Protein AF-A0AAU7NN09-F1 (afdb_monomer)

Solvent-accessible surface area (backbone atoms only — not comparable to full-atom values): 5936 Å² total; per-residue (Å²): 145,79,80,86,65,86,63,57,59,62,48,70,56,47,29,60,52,30,49,74,74,75,43,62,38,67,59,51,44,52,52,50,50,56,53,42,56,56,48,45,62,50,48,57,53,52,46,64,72,67,51,49,83,80,48,57,56,59,59,44,4,33,46,26,7,65,75,41,41,72,48,24,20,59,50,20,44,74,74,32,71,64,16,19,55,36,3,50,56,35,34,51,54,54,50,53,53,44,65,56,46,52,61,52,51,49,68,74,78,104

Radius of gyration: 15.09 Å; Cα contacts (8 Å, |Δi|>4): 106; chains: 1; bounding box: 33×32×42 Å

Structure (mmCIF, N/CA/C/O backbone):
data_AF-A0AAU7NN09-F1
#
_entry.id   AF-A0AAU7NN09-F1
#
loop_
_atom_site.group_PDB
_atom_site.id
_atom_site.type_symbol
_atom_site.label_atom_id
_atom_site.label_alt_id
_atom_site.label_comp_id
_atom_site.label_asym_id
_atom_site.label_entity_id
_atom_site.label_seq_id
_atom_site.pdbx_PDB_ins_code
_atom_site.Cartn_x
_atom_site.Cartn_y
_atom_site.Cartn_z
_atom_site.occupancy
_atom_site.B_iso_or_equiv
_atom_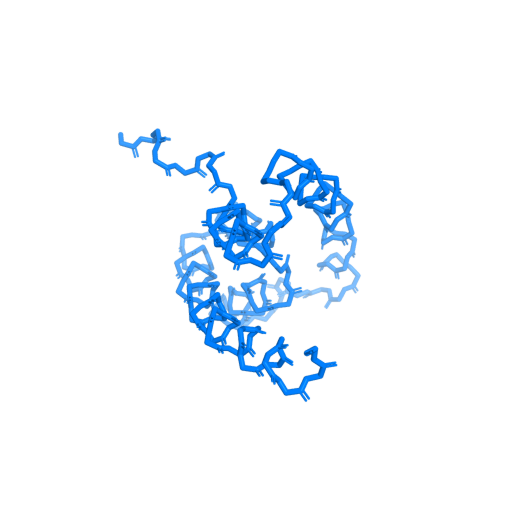site.auth_seq_id
_atom_site.auth_comp_id
_atom_site.auth_asym_id
_atom_site.auth_atom_id
_atom_site.pdbx_PDB_model_num
ATOM 1 N N . MET A 1 1 ? -11.536 20.285 -0.920 1.00 36.03 1 MET A N 1
ATOM 2 C CA . MET A 1 1 ? -10.166 19.774 -1.169 1.00 36.03 1 MET A CA 1
ATOM 3 C C . MET A 1 1 ? -10.152 18.240 -1.288 1.00 36.03 1 MET A C 1
ATOM 5 O O . MET A 1 1 ? -9.429 17.579 -0.559 1.00 36.03 1 MET A O 1
ATOM 9 N N . GLN A 1 2 ? -10.949 17.646 -2.188 1.00 33.03 2 GLN A N 1
ATOM 10 C CA . GLN A 1 2 ? -11.191 16.185 -2.190 1.00 33.03 2 GLN A CA 1
ATOM 11 C C . GLN A 1 2 ? -10.870 15.493 -3.532 1.00 33.03 2 GLN A C 1
ATOM 13 O O . GLN A 1 2 ? -11.091 14.296 -3.674 1.00 33.03 2 GLN A O 1
ATOM 18 N N . GLN A 1 3 ? -10.298 16.222 -4.502 1.00 31.62 3 GLN A N 1
ATOM 19 C CA . GLN A 1 3 ? -10.042 15.722 -5.863 1.00 31.62 3 GLN A CA 1
ATOM 20 C C . GLN A 1 3 ? -8.633 15.107 -6.057 1.00 31.62 3 GLN A C 1
ATOM 22 O O . GLN A 1 3 ? -8.390 14.456 -7.069 1.00 31.62 3 GLN A O 1
ATOM 27 N N . CYS A 1 4 ? -7.696 15.258 -5.108 1.00 36.81 4 CYS A N 1
ATOM 28 C CA . CYS A 1 4 ? -6.319 14.753 -5.269 1.00 36.81 4 CYS A CA 1
ATOM 29 C C . CYS A 1 4 ? -6.125 13.249 -4.970 1.00 36.81 4 CYS A C 1
ATOM 31 O O . CYS A 1 4 ? -5.032 12.742 -5.193 1.00 36.81 4 CYS A O 1
ATOM 33 N N . TYR A 1 5 ? -7.138 12.512 -4.491 1.00 43.53 5 TYR A N 1
ATOM 34 C CA . TYR A 1 5 ? -6.926 11.167 -3.916 1.00 43.53 5 TYR A CA 1
ATOM 35 C C . TYR A 1 5 ? -7.351 9.971 -4.801 1.00 43.53 5 TYR A C 1
ATOM 37 O O . TYR A 1 5 ? -7.076 8.827 -4.460 1.00 43.53 5 TYR A O 1
ATOM 45 N N . LEU A 1 6 ? -7.996 10.173 -5.960 1.00 40.44 6 LEU A N 1
ATOM 46 C CA . LEU A 1 6 ? -8.560 9.052 -6.748 1.00 40.44 6 LEU A CA 1
ATOM 47 C C . LEU A 1 6 ? -7.583 8.325 -7.693 1.00 40.44 6 LEU A C 1
ATOM 49 O O . LEU A 1 6 ? -7.989 7.449 -8.463 1.00 40.44 6 LEU A O 1
ATOM 53 N N . LYS A 1 7 ? -6.284 8.628 -7.635 1.00 52.66 7 LYS A N 1
ATOM 54 C CA . LYS A 1 7 ? -5.269 7.756 -8.237 1.00 52.66 7 LYS A CA 1
ATOM 55 C C . LYS A 1 7 ? -4.638 6.926 -7.108 1.00 52.66 7 LYS A C 1
ATOM 57 O O . LYS A 1 7 ? -3.940 7.510 -6.288 1.00 52.66 7 LYS A O 1
ATOM 62 N N . PRO A 1 8 ? -4.869 5.596 -7.043 1.00 60.94 8 PRO A N 1
ATOM 63 C CA . PRO A 1 8 ? -4.105 4.696 -6.194 1.00 60.94 8 PRO 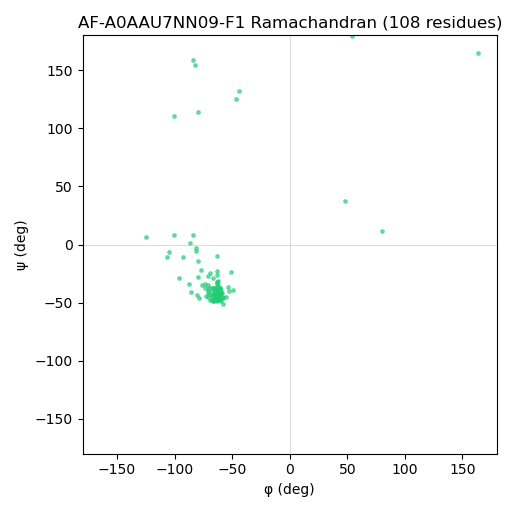A CA 1
ATOM 64 C C . PRO A 1 8 ? -2.624 5.001 -6.380 1.00 60.94 8 PRO A C 1
ATOM 66 O O . PRO A 1 8 ? -2.141 4.990 -7.514 1.00 60.94 8 PRO A O 1
ATOM 69 N N . LEU A 1 9 ? -1.925 5.279 -5.282 1.00 67.00 9 LEU A N 1
ATOM 70 C CA . LEU A 1 9 ? -0.499 5.595 -5.275 1.00 67.00 9 LEU A CA 1
ATOM 71 C C . LEU A 1 9 ? 0.314 4.563 -6.072 1.00 67.00 9 LEU A C 1
ATOM 73 O O . LEU A 1 9 ? 1.168 4.941 -6.863 1.00 67.00 9 LEU A O 1
ATOM 77 N N . GLN A 1 10 ? -0.037 3.278 -5.972 1.00 66.94 10 GLN A N 1
ATOM 78 C CA . GLN A 1 10 ? 0.550 2.214 -6.793 1.00 66.94 10 GLN A CA 1
ATOM 79 C C . GLN A 1 10 ? 0.505 2.488 -8.298 1.00 66.94 10 GLN A C 1
ATOM 81 O O . GLN A 1 10 ? 1.485 2.221 -8.976 1.00 66.94 10 GLN A O 1
ATOM 86 N N . ARG A 1 11 ? -0.585 3.044 -8.845 1.00 72.75 11 ARG A N 1
ATOM 87 C CA . ARG A 1 11 ? -0.632 3.401 -10.273 1.00 72.75 11 ARG A CA 1
ATOM 88 C C . ARG A 1 11 ? 0.319 4.549 -10.588 1.00 72.75 11 ARG A C 1
ATOM 90 O O . ARG A 1 11 ? 0.975 4.521 -11.622 1.00 72.75 11 ARG A O 1
ATOM 97 N N . ALA A 1 12 ? 0.382 5.548 -9.709 1.00 73.88 12 ALA A N 1
ATOM 98 C CA . ALA A 1 12 ? 1.260 6.699 -9.890 1.00 73.88 12 ALA A CA 1
ATOM 99 C C . ALA A 1 12 ? 2.744 6.300 -9.894 1.00 73.88 12 ALA A C 1
ATOM 101 O O . ALA A 1 12 ? 3.508 6.889 -10.648 1.00 73.88 12 ALA A O 1
ATOM 102 N N . VAL A 1 13 ? 3.120 5.282 -9.114 1.00 74.38 13 VAL A N 1
ATOM 103 C CA . VAL A 1 13 ? 4.494 4.759 -9.034 1.00 74.38 13 VAL A CA 1
ATOM 104 C C . VAL A 1 13 ? 4.779 3.714 -10.121 1.00 74.38 13 VAL A C 1
ATOM 106 O O . VAL A 1 13 ? 5.821 3.752 -10.760 1.00 74.38 13 VAL A O 1
ATOM 109 N N . ALA A 1 14 ? 3.840 2.810 -10.413 1.00 74.81 14 ALA A N 1
ATOM 110 C CA . ALA A 1 14 ? 4.074 1.710 -11.351 1.00 74.81 14 ALA A CA 1
ATOM 111 C C . ALA A 1 14 ? 4.117 2.148 -12.825 1.00 74.81 14 ALA A C 1
ATOM 113 O O . ALA A 1 14 ? 4.870 1.575 -13.605 1.00 74.81 14 ALA A O 1
ATOM 114 N N . MET A 1 15 ? 3.334 3.156 -13.233 1.00 82.25 15 MET A N 1
ATOM 115 C CA . MET A 1 15 ? 3.309 3.610 -14.634 1.00 82.25 15 MET A CA 1
ATOM 116 C C . MET A 1 15 ? 4.652 4.221 -15.102 1.00 82.25 15 MET A C 1
ATOM 118 O O . MET A 1 15 ? 5.098 3.864 -16.195 1.00 82.25 15 MET A O 1
ATOM 122 N N . PRO A 1 16 ? 5.331 5.103 -14.332 1.00 80.62 16 PRO A N 1
ATOM 123 C CA . PRO A 1 16 ? 6.678 5.580 -14.666 1.00 80.62 16 PRO A CA 1
ATOM 124 C C . PRO A 1 16 ? 7.720 4.462 -14.754 1.00 80.62 16 PRO A C 1
ATOM 126 O O . PRO A 1 16 ? 8.549 4.472 -15.667 1.00 80.62 16 PRO A O 1
ATOM 129 N N . ILE A 1 17 ? 7.656 3.484 -13.845 1.00 78.25 17 ILE A N 1
ATOM 130 C CA . ILE A 1 17 ? 8.566 2.333 -13.838 1.00 78.25 17 ILE A CA 1
ATOM 131 C C . ILE A 1 17 ? 8.334 1.481 -15.088 1.00 78.25 17 ILE A C 1
ATOM 133 O O . ILE A 1 17 ? 9.285 1.202 -15.811 1.00 78.25 17 ILE A O 1
ATOM 137 N N . ALA A 1 18 ? 7.076 1.148 -15.397 1.00 81.38 18 ALA A N 1
ATOM 138 C CA . ALA A 1 18 ? 6.706 0.396 -16.596 1.00 81.38 18 ALA A CA 1
ATOM 139 C C . ALA A 1 18 ? 7.212 1.079 -17.872 1.00 81.38 18 ALA A C 1
ATOM 141 O O . ALA A 1 18 ? 7.836 0.436 -18.711 1.00 81.38 18 ALA A O 1
ATOM 142 N N . LYS A 1 19 ? 7.040 2.402 -17.977 1.00 81.31 19 LYS A N 1
ATOM 143 C CA . LYS A 1 19 ? 7.566 3.176 -19.107 1.00 81.31 19 LYS A CA 1
ATOM 144 C C . LYS A 1 19 ? 9.096 3.121 -19.192 1.00 81.31 19 LYS A C 1
ATOM 146 O O . LYS A 1 19 ? 9.637 3.049 -20.290 1.00 81.31 19 LYS A O 1
ATOM 151 N N . SER A 1 20 ? 9.785 3.141 -18.052 1.00 77.69 20 SER A N 1
ATOM 152 C CA . SER A 1 20 ? 11.255 3.108 -17.982 1.00 77.69 20 SER A CA 1
ATOM 153 C C . SER A 1 20 ? 11.857 1.767 -18.415 1.00 77.69 20 SER A C 1
ATOM 155 O O . SER A 1 20 ? 12.998 1.741 -18.864 1.00 77.69 20 SER A O 1
ATOM 157 N N . ILE A 1 21 ? 11.096 0.674 -18.323 1.00 78.19 21 ILE A N 1
ATOM 158 C CA . ILE A 1 21 ? 11.511 -0.676 -18.747 1.00 78.19 21 ILE A CA 1
ATOM 159 C C . ILE A 1 21 ? 10.941 -1.085 -20.121 1.00 78.19 21 ILE A C 1
ATOM 161 O O . ILE A 1 21 ? 11.066 -2.239 -20.514 1.00 78.19 21 ILE A O 1
ATOM 165 N N . GLY A 1 22 ? 10.299 -0.163 -20.852 1.00 78.62 22 GLY A N 1
ATOM 166 C CA . GLY A 1 22 ? 9.700 -0.433 -22.169 1.00 78.62 22 GLY A CA 1
ATOM 167 C C . GLY A 1 22 ? 8.327 -1.123 -22.143 1.00 78.62 22 GLY A C 1
ATOM 168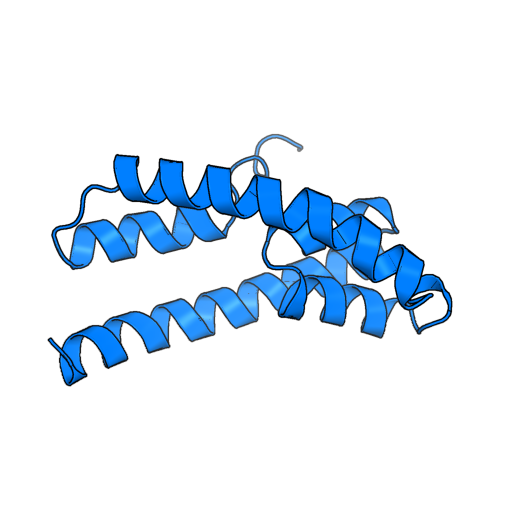 O O . GLY A 1 22 ? 7.854 -1.575 -23.181 1.00 78.62 22 GLY A O 1
ATOM 169 N N . GLY A 1 23 ? 7.676 -1.208 -20.982 1.00 80.06 23 GLY A N 1
ATOM 170 C CA . GLY A 1 23 ? 6.322 -1.745 -20.826 1.00 80.06 23 GLY A CA 1
ATOM 171 C C . GLY A 1 23 ? 5.218 -0.722 -21.117 1.00 80.06 23 GLY A C 1
ATOM 172 O O . GLY A 1 23 ? 5.428 0.489 -21.033 1.00 80.06 23 GLY A O 1
ATOM 173 N N . ASP A 1 24 ? 4.014 -1.216 -21.422 1.00 86.06 24 ASP A N 1
ATOM 174 C CA . ASP A 1 24 ? 2.827 -0.391 -21.675 1.00 86.06 24 ASP A CA 1
ATOM 175 C C . ASP A 1 24 ? 2.184 0.091 -20.349 1.00 86.06 24 ASP A C 1
ATOM 177 O O . ASP A 1 24 ? 1.641 -0.724 -19.588 1.00 86.06 24 ASP A O 1
ATOM 181 N N . PRO A 1 25 ? 2.182 1.410 -20.057 1.00 80.88 25 PRO A N 1
ATOM 182 C CA . PRO A 1 25 ? 1.624 1.945 -18.815 1.00 80.88 25 PRO A CA 1
ATOM 183 C C . PRO A 1 25 ? 0.116 1.716 -18.650 1.00 80.88 25 PRO A C 1
ATOM 185 O O . PRO A 1 25 ? -0.371 1.676 -17.516 1.00 80.88 25 PRO A O 1
ATOM 188 N N . ALA A 1 26 ? -0.641 1.580 -19.743 1.00 83.25 26 ALA A N 1
ATOM 189 C CA . ALA A 1 26 ? -2.076 1.318 -19.705 1.00 83.25 26 ALA A CA 1
ATOM 190 C C . ALA A 1 26 ? -2.359 -0.114 -19.235 1.00 83.25 26 ALA A C 1
ATOM 192 O O . ALA A 1 26 ? -3.237 -0.320 -18.392 1.00 83.25 2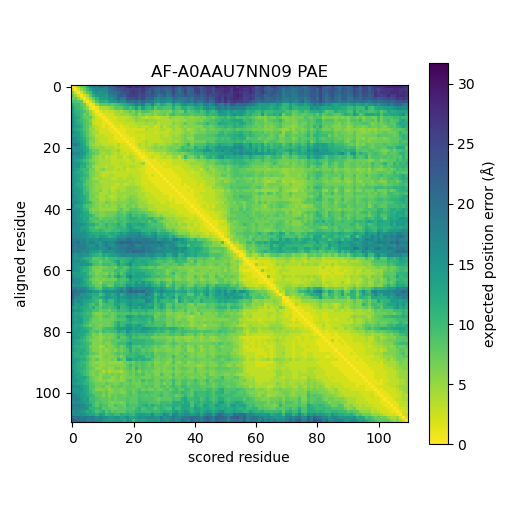6 ALA A O 1
ATOM 193 N N . VAL A 1 27 ? -1.566 -1.086 -19.696 1.00 83.00 27 VAL A N 1
ATOM 194 C CA . VAL A 1 27 ? -1.643 -2.477 -19.219 1.00 83.00 27 VAL A CA 1
ATOM 195 C C . VAL A 1 27 ? -1.271 -2.546 -17.738 1.00 83.00 27 VAL A C 1
ATOM 197 O O . VAL A 1 27 ? -2.009 -3.130 -16.942 1.00 83.00 27 VAL A O 1
ATOM 200 N N . THR A 1 28 ? -0.193 -1.871 -17.327 1.00 81.88 28 THR A N 1
ATOM 201 C CA . THR A 1 28 ? 0.195 -1.774 -15.910 1.00 81.88 28 THR A CA 1
ATOM 202 C C . THR A 1 28 ? -0.920 -1.167 -15.059 1.00 81.88 28 THR A C 1
ATOM 204 O O . THR A 1 28 ? -1.256 -1.702 -14.002 1.00 81.88 28 THR A O 1
ATOM 207 N N . ALA A 1 29 ? -1.547 -0.084 -15.522 1.00 79.81 29 ALA A N 1
ATOM 208 C CA . ALA A 1 29 ? -2.651 0.546 -14.808 1.00 79.81 29 ALA A CA 1
ATOM 209 C C . ALA A 1 29 ? -3.852 -0.398 -14.645 1.00 79.81 29 ALA A C 1
ATOM 211 O O . ALA A 1 29 ? -4.442 -0.433 -13.562 1.00 79.81 29 ALA A O 1
ATOM 212 N N . MET A 1 30 ? -4.193 -1.171 -15.680 1.00 81.94 30 MET A N 1
ATOM 213 C CA . MET A 1 30 ? -5.293 -2.137 -15.649 1.00 81.94 30 MET A CA 1
ATOM 214 C C . MET A 1 30 ? -5.035 -3.250 -14.626 1.00 81.94 30 MET A C 1
ATOM 216 O O . MET A 1 30 ? -5.880 -3.503 -13.765 1.00 81.94 30 MET A O 1
ATOM 220 N N . VAL A 1 31 ? -3.842 -3.849 -14.651 1.00 81.94 31 VAL A N 1
ATOM 221 C CA . VAL A 1 31 ? -3.437 -4.894 -13.696 1.00 81.94 31 VAL A CA 1
ATOM 222 C C . VAL A 1 31 ? -3.444 -4.361 -12.262 1.00 81.94 31 VAL A C 1
ATOM 224 O O . VAL A 1 31 ? -3.971 -5.016 -11.360 1.00 81.94 31 VAL A O 1
ATOM 227 N N . CYS A 1 32 ? -2.943 -3.142 -12.038 1.00 78.88 32 CYS A N 1
ATOM 228 C CA . CYS A 1 32 ? -2.981 -2.509 -10.720 1.00 78.88 32 CYS A CA 1
ATOM 229 C C . CYS A 1 32 ? -4.410 -2.319 -10.192 1.00 78.88 32 CYS A C 1
ATOM 231 O O . CYS A 1 32 ? -4.623 -2.461 -8.990 1.00 78.88 32 CYS A O 1
ATOM 233 N N . ILE A 1 33 ? -5.384 -1.995 -11.050 1.00 80.25 33 ILE A N 1
ATOM 234 C CA . ILE A 1 33 ? -6.789 -1.830 -10.638 1.00 80.25 33 ILE A CA 1
ATOM 235 C C . ILE A 1 33 ? -7.395 -3.175 -10.244 1.00 80.25 33 ILE A C 1
ATOM 237 O O . ILE A 1 33 ? -7.992 -3.273 -9.176 1.00 80.25 33 ILE A O 1
ATOM 241 N N . ILE A 1 34 ? -7.215 -4.211 -11.066 1.00 81.00 34 ILE A N 1
ATOM 242 C CA . ILE A 1 34 ? -7.760 -5.549 -10.793 1.00 81.00 34 ILE A CA 1
ATOM 243 C C . ILE A 1 34 ? -7.196 -6.087 -9.475 1.00 81.00 34 ILE A C 1
ATOM 245 O O . ILE A 1 34 ? -7.953 -6.491 -8.591 1.00 81.00 34 ILE A O 1
ATOM 249 N N . ASN A 1 35 ? -5.876 -6.007 -9.302 1.00 77.56 35 ASN A N 1
ATOM 250 C CA . ASN A 1 35 ? -5.218 -6.416 -8.066 1.00 77.56 35 ASN A CA 1
ATOM 251 C C . ASN A 1 35 ? -5.725 -5.616 -6.853 1.00 77.56 35 ASN A C 1
ATOM 253 O O . ASN A 1 35 ? -5.989 -6.182 -5.795 1.00 77.56 35 ASN A O 1
ATOM 257 N N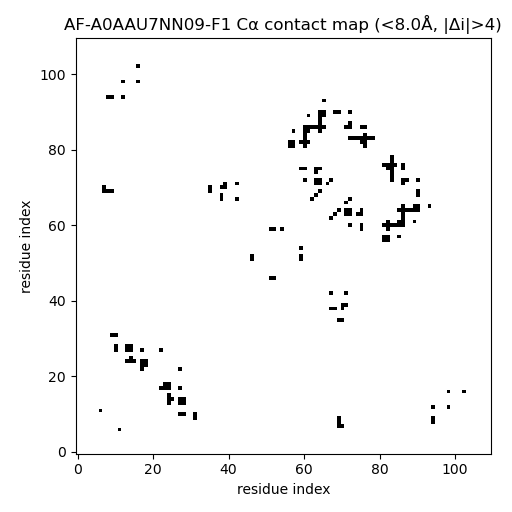 . ALA A 1 36 ? -5.918 -4.303 -7.010 1.00 70.88 36 ALA A N 1
ATOM 258 C CA . ALA A 1 36 ? -6.431 -3.453 -5.942 1.00 70.88 36 ALA A CA 1
ATOM 259 C C . ALA A 1 36 ? -7.840 -3.863 -5.482 1.00 70.88 36 ALA A C 1
ATOM 261 O O . ALA A 1 36 ? -8.104 -3.898 -4.281 1.00 70.88 36 ALA A O 1
ATOM 262 N N . VAL A 1 37 ? -8.737 -4.202 -6.411 1.00 76.69 37 VAL A N 1
ATOM 263 C CA . VAL A 1 37 ? -10.107 -4.631 -6.084 1.00 76.69 37 VAL A CA 1
ATOM 264 C C . VAL A 1 37 ? -10.106 -5.963 -5.331 1.00 76.69 37 VAL A C 1
ATOM 266 O O . VAL A 1 37 ? -10.795 -6.092 -4.319 1.00 76.69 37 VAL A O 1
ATOM 269 N N . ILE A 1 38 ? -9.299 -6.930 -5.774 1.00 79.12 38 ILE A N 1
ATOM 270 C CA . ILE A 1 38 ? -9.187 -8.246 -5.126 1.00 79.12 38 ILE A CA 1
ATOM 271 C C . ILE A 1 38 ? -8.659 -8.100 -3.693 1.00 79.12 38 ILE A C 1
ATOM 273 O O . ILE A 1 38 ? -9.242 -8.642 -2.752 1.00 79.12 38 ILE A O 1
ATOM 277 N N . ILE A 1 39 ? -7.593 -7.317 -3.507 1.00 71.38 39 ILE A N 1
ATOM 278 C CA . ILE A 1 39 ? -7.000 -7.072 -2.186 1.00 71.38 39 ILE A CA 1
ATOM 279 C C . ILE A 1 39 ? -7.973 -6.317 -1.273 1.00 71.38 39 ILE A C 1
ATOM 281 O O . ILE A 1 39 ? -8.043 -6.625 -0.084 1.00 71.38 39 ILE A O 1
ATOM 285 N N . TYR A 1 40 ? -8.761 -5.372 -1.801 1.00 72.94 40 TYR A N 1
ATOM 286 C CA . TYR A 1 40 ? -9.782 -4.672 -1.012 1.00 72.94 40 TYR A CA 1
ATOM 287 C C . TYR A 1 40 ? -10.801 -5.628 -0.401 1.00 72.94 40 TYR A C 1
ATOM 289 O O . TYR A 1 40 ? -11.105 -5.527 0.787 1.00 72.94 40 TYR A O 1
ATOM 297 N N . ALA A 1 41 ? -11.301 -6.564 -1.208 1.00 76.62 41 ALA A N 1
ATOM 298 C CA . ALA A 1 41 ? -12.276 -7.547 -0.763 1.00 76.62 41 ALA A CA 1
ATOM 299 C C . ALA A 1 41 ? -11.682 -8.485 0.303 1.00 76.62 41 ALA A C 1
ATOM 301 O O . ALA A 1 41 ? -12.336 -8.778 1.305 1.00 76.62 41 ALA A O 1
ATOM 302 N N . LEU A 1 42 ? -10.421 -8.902 0.137 1.00 74.44 42 LEU A N 1
ATOM 303 C CA . LEU A 1 42 ? -9.717 -9.726 1.125 1.00 74.44 42 LEU A CA 1
ATOM 304 C C . LEU A 1 42 ? -9.435 -8.972 2.433 1.00 74.44 42 LEU A C 1
ATOM 306 O O . LEU A 1 42 ? -9.529 -9.556 3.512 1.00 74.44 42 LEU A O 1
ATOM 310 N N . ALA A 1 43 ? -9.113 -7.679 2.366 1.00 69.50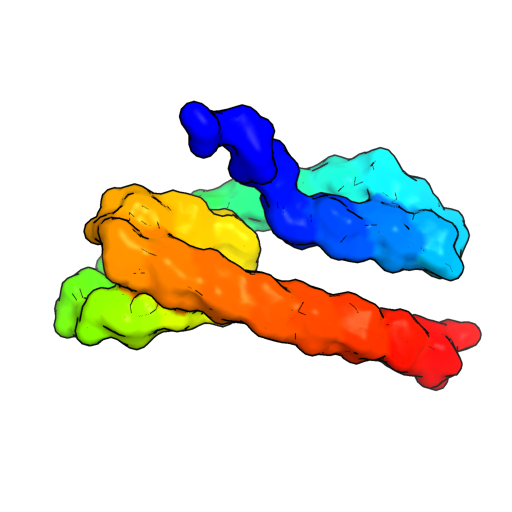 43 ALA A N 1
ATOM 311 C CA . ALA A 1 43 ? -8.735 -6.888 3.535 1.00 69.50 43 ALA A CA 1
ATOM 312 C C . ALA A 1 43 ? -9.834 -6.860 4.609 1.00 69.50 43 ALA A C 1
ATOM 314 O O . ALA A 1 43 ? -9.537 -7.017 5.793 1.00 69.50 43 ALA A O 1
ATOM 315 N N . GLU A 1 44 ? -11.1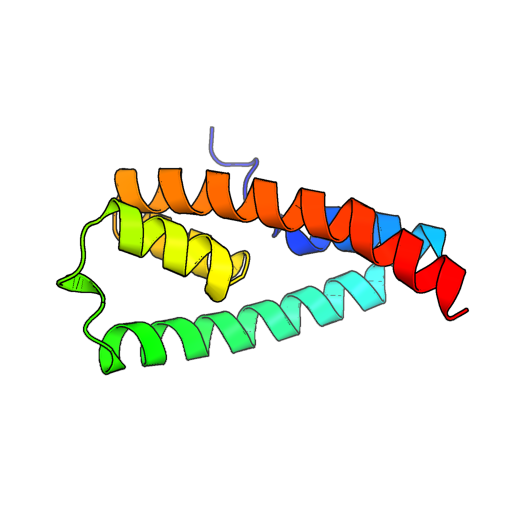06 -6.715 4.224 1.00 70.19 44 GLU A N 1
ATOM 316 C CA . GLU A 1 44 ? -12.214 -6.764 5.187 1.00 70.19 44 GLU A CA 1
ATOM 317 C C . GLU A 1 44 ? -12.320 -8.117 5.894 1.00 70.19 44 GLU A C 1
ATOM 319 O O . GLU A 1 44 ? -12.549 -8.169 7.107 1.00 70.19 44 GLU A O 1
ATOM 324 N N . PHE A 1 45 ? -12.111 -9.206 5.151 1.00 71.44 45 PHE A N 1
ATOM 325 C CA . PHE A 1 45 ? -12.149 -10.557 5.694 1.00 71.44 45 PHE A CA 1
ATOM 326 C C . PHE A 1 45 ? -11.047 -10.760 6.740 1.00 71.44 45 PHE A C 1
ATOM 328 O O . PHE A 1 45 ? -11.328 -11.191 7.859 1.00 71.44 45 PHE A O 1
ATOM 335 N N . LEU A 1 46 ? -9.814 -10.354 6.426 1.00 70.50 46 LEU A 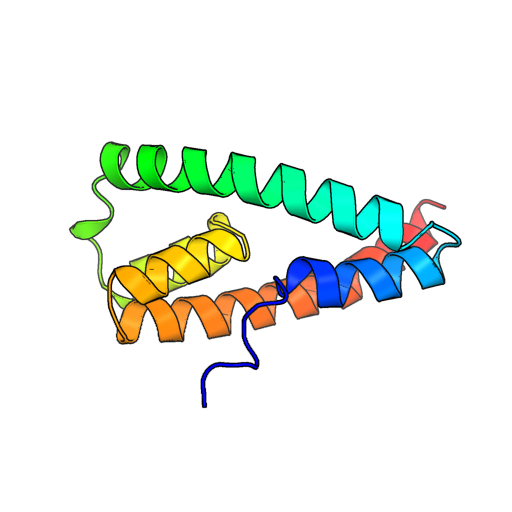N 1
ATOM 336 C CA . LEU A 1 46 ? -8.671 -10.456 7.337 1.00 70.50 46 LEU A CA 1
ATOM 337 C C . LEU A 1 46 ? -8.830 -9.591 8.595 1.00 70.50 46 LEU A C 1
ATOM 339 O O . LEU A 1 46 ? -8.567 -10.071 9.698 1.00 70.50 46 LEU A O 1
ATOM 343 N N . ILE A 1 47 ? -9.305 -8.348 8.465 1.00 69.31 47 ILE A N 1
ATOM 344 C CA . ILE A 1 47 ? -9.515 -7.448 9.615 1.00 69.31 47 ILE A CA 1
ATOM 345 C C . ILE A 1 47 ? -10.545 -8.031 10.586 1.00 69.31 47 ILE A C 1
ATOM 347 O O . ILE A 1 47 ? -10.368 -7.948 11.806 1.00 69.31 47 ILE A O 1
ATOM 351 N N . LYS A 1 48 ? -11.620 -8.624 10.053 1.00 68.44 48 LYS A N 1
ATOM 352 C CA . LYS A 1 48 ? -12.688 -9.225 10.856 1.00 68.44 48 LYS A CA 1
ATOM 353 C C . LYS A 1 48 ? -12.245 -10.539 11.499 1.00 68.44 48 LYS A C 1
ATOM 355 O O . LYS A 1 48 ? -12.592 -10.785 12.651 1.00 68.44 48 LYS A O 1
ATOM 360 N N . PHE A 1 49 ? -11.450 -11.339 10.791 1.00 68.31 49 PHE A N 1
ATOM 361 C CA . PHE A 1 49 ? -10.939 -12.619 11.277 1.00 68.31 49 PHE A CA 1
ATOM 362 C C . PHE A 1 49 ? -9.899 -12.451 12.397 1.00 68.31 49 PHE A C 1
ATOM 364 O O . PHE A 1 49 ? -9.979 -13.132 13.414 1.00 68.31 49 PHE A O 1
ATOM 371 N N . PHE A 1 50 ? -8.977 -11.490 12.269 1.00 67.25 50 PHE A N 1
ATOM 372 C CA . PHE A 1 50 ? -7.908 -11.257 13.253 1.00 67.25 50 PHE A CA 1
ATOM 373 C C . PHE A 1 50 ? -8.285 -10.329 14.422 1.00 67.25 50 PHE A C 1
ATOM 375 O O . PHE A 1 50 ? -7.438 -10.046 15.265 1.00 67.25 50 PHE A O 1
ATOM 382 N N . LYS A 1 51 ? -9.528 -9.824 14.494 1.00 68.56 51 LYS A N 1
ATOM 383 C CA . LYS A 1 51 ? -9.981 -8.863 15.527 1.00 68.56 51 LYS A CA 1
ATOM 384 C C . LYS A 1 51 ? -9.024 -7.670 15.727 1.00 68.56 51 LYS A C 1
ATOM 386 O O . LYS A 1 51 ? -8.874 -7.152 16.830 1.00 68.56 51 LYS A O 1
ATOM 391 N N . LEU A 1 52 ? -8.426 -7.165 14.645 1.00 65.00 52 LEU A N 1
ATOM 392 C CA . LEU A 1 52 ? -7.408 -6.099 14.696 1.00 65.00 52 LEU A CA 1
ATOM 393 C C . LEU A 1 52 ? -7.932 -4.758 15.261 1.00 65.00 52 LEU A C 1
ATOM 395 O O . LEU A 1 52 ? -7.146 -3.861 15.552 1.00 65.00 52 LEU A O 1
ATOM 399 N N . LYS A 1 53 ? -9.253 -4.613 15.445 1.00 61.09 53 LYS A N 1
ATOM 400 C CA . LYS A 1 53 ? -9.888 -3.461 16.111 1.00 61.09 53 LYS A CA 1
ATOM 401 C C . LYS A 1 53 ? -9.504 -3.301 17.589 1.00 61.09 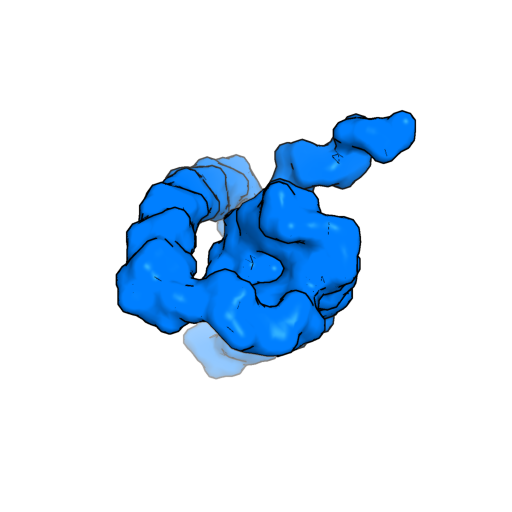53 LYS A C 1
ATOM 403 O O . LYS A 1 53 ? -9.619 -2.190 18.094 1.00 61.09 53 LYS A O 1
ATOM 408 N N . GLU A 1 54 ? -9.070 -4.370 18.254 1.00 63.03 54 GLU A N 1
ATOM 409 C CA . GLU A 1 54 ? -8.642 -4.360 19.665 1.00 63.03 54 GLU A CA 1
ATOM 410 C C . GLU A 1 54 ? -7.204 -3.820 19.838 1.00 63.03 54 GLU A C 1
ATOM 412 O O . GLU A 1 54 ? -6.779 -3.497 20.944 1.00 63.03 54 GLU A O 1
ATOM 417 N N . ILE A 1 55 ? -6.437 -3.707 18.746 1.00 68.12 55 ILE A N 1
ATOM 418 C CA . ILE A 1 55 ? -5.048 -3.229 18.755 1.00 68.12 55 ILE A CA 1
ATOM 419 C C . ILE A 1 55 ? -5.002 -1.691 18.766 1.00 68.12 55 ILE A C 1
ATOM 421 O O . ILE A 1 55 ? -5.903 -1.011 18.272 1.00 68.12 55 ILE A O 1
ATOM 425 N N . SER A 1 56 ? -3.907 -1.128 19.298 1.00 76.31 56 SER A N 1
ATOM 426 C CA . SER A 1 56 ? -3.604 0.310 19.242 1.00 76.31 56 SER A CA 1
ATOM 427 C C . SER A 1 56 ? -3.869 0.903 17.852 1.00 76.31 56 SER A C 1
ATOM 429 O O . SER A 1 56 ? -3.401 0.386 16.836 1.00 76.31 56 SER A O 1
ATOM 431 N N . LYS A 1 57 ? -4.579 2.039 17.813 1.00 79.75 57 LYS A N 1
ATOM 432 C CA . LYS A 1 57 ? -4.977 2.736 16.576 1.00 79.75 57 LYS A CA 1
ATOM 433 C C . LYS A 1 57 ? -3.780 3.016 15.657 1.00 79.75 57 LYS A C 1
ATOM 435 O O . LYS A 1 57 ? -3.902 2.899 14.442 1.00 79.75 57 LYS A O 1
ATOM 440 N N . VAL A 1 58 ? -2.618 3.334 16.230 1.00 80.75 58 VAL A N 1
ATOM 441 C CA . VAL A 1 58 ? -1.377 3.566 15.471 1.00 80.75 58 VAL A CA 1
ATOM 442 C C . VAL A 1 58 ? -0.885 2.274 14.818 1.00 80.75 58 VAL A C 1
ATOM 444 O O . VAL A 1 58 ? -0.622 2.266 13.619 1.00 80.75 58 VAL A O 1
ATOM 447 N N . GLY A 1 59 ? -0.831 1.173 15.572 1.00 78.19 59 GLY A N 1
ATOM 448 C CA . GLY A 1 59 ? -0.423 -0.138 15.056 1.00 78.19 59 GLY A CA 1
ATOM 449 C C . GLY A 1 59 ? -1.375 -0.669 13.984 1.00 78.19 59 GLY A C 1
ATOM 450 O O . GLY A 1 59 ? -0.926 -1.204 12.976 1.00 78.19 59 GLY A O 1
ATOM 451 N N . LEU A 1 60 ? -2.681 -0.437 14.149 1.00 79.62 60 LEU A N 1
ATOM 452 C CA . LEU A 1 60 ? -3.686 -0.773 13.143 1.00 79.62 60 LEU A CA 1
ATOM 453 C C . LEU A 1 60 ? -3.491 0.036 11.854 1.00 79.62 60 LEU A C 1
ATOM 455 O O . LEU A 1 60 ? -3.521 -0.532 10.768 1.00 79.62 60 LEU A O 1
ATOM 459 N N . GLY A 1 61 ? -3.266 1.349 11.960 1.00 80.25 61 GLY A N 1
ATOM 460 C CA . GLY A 1 61 ? -3.005 2.205 10.800 1.00 80.25 61 GLY A CA 1
ATOM 461 C C . GLY A 1 61 ? -1.720 1.822 10.065 1.00 80.25 61 GLY A C 1
ATOM 462 O O . GLY A 1 61 ? -1.734 1.665 8.848 1.00 80.25 61 GLY A O 1
ATOM 463 N N . LEU A 1 62 ? -0.628 1.602 10.801 1.00 80.31 62 LEU A N 1
ATOM 464 C CA . LEU A 1 62 ? 0.646 1.169 10.225 1.00 80.31 62 LEU A CA 1
ATOM 465 C C . LEU A 1 62 ? 0.534 -0.208 9.573 1.00 80.31 62 LEU A C 1
ATOM 467 O O . LEU A 1 62 ? 0.988 -0.359 8.448 1.00 80.31 62 LEU A O 1
ATOM 471 N N . GLY A 1 63 ? -0.105 -1.180 10.229 1.00 77.62 63 GLY A N 1
ATOM 472 C CA . GLY A 1 63 ? -0.320 -2.514 9.669 1.00 77.62 63 GLY A CA 1
ATOM 473 C C . GLY A 1 63 ? -1.157 -2.468 8.392 1.00 77.62 63 GLY A C 1
ATOM 474 O O . GLY A 1 63 ? -0.756 -3.006 7.370 1.00 77.62 63 GLY A O 1
ATOM 475 N N . LEU A 1 64 ? -2.278 -1.743 8.397 1.00 77.00 64 LEU A N 1
ATOM 476 C CA . LEU A 1 64 ? -3.108 -1.582 7.198 1.00 77.00 64 LEU A CA 1
ATOM 477 C C . LEU A 1 64 ? -2.383 -0.850 6.062 1.00 77.00 64 LEU A C 1
ATOM 479 O O . LEU A 1 64 ? -2.646 -1.141 4.895 1.00 77.00 64 LEU A O 1
ATOM 483 N N . GLY A 1 65 ? -1.482 0.079 6.389 1.00 74.94 65 GLY A N 1
ATOM 484 C CA . GLY A 1 65 ? -0.638 0.774 5.420 1.00 74.94 65 GLY A CA 1
ATOM 485 C C . GLY A 1 65 ? 0.476 -0.102 4.838 1.00 74.94 65 GLY A C 1
ATOM 486 O O . GLY A 1 65 ? 0.670 -0.099 3.623 1.00 74.94 65 GLY A O 1
ATOM 487 N N . THR A 1 66 ? 1.174 -0.885 5.667 1.00 72.25 66 THR A N 1
ATOM 488 C CA . THR A 1 66 ? 2.291 -1.743 5.235 1.00 72.25 66 THR A CA 1
ATOM 489 C C . THR A 1 66 ? 1.820 -3.032 4.568 1.00 72.25 66 THR A C 1
ATOM 491 O O . THR A 1 66 ? 2.344 -3.394 3.517 1.00 72.25 66 THR A O 1
ATOM 494 N N . SER A 1 67 ? 0.836 -3.729 5.144 1.00 67.88 67 SER A N 1
ATOM 495 C CA . SER A 1 67 ? 0.395 -5.055 4.689 1.00 67.88 67 SER A CA 1
ATOM 496 C C . SER A 1 67 ? -0.811 -5.009 3.754 1.00 67.88 67 SER A C 1
ATOM 498 O O . SER A 1 67 ? -0.971 -5.888 2.912 1.00 67.88 67 SER A O 1
ATOM 500 N N . GLY A 1 68 ? -1.676 -3.999 3.887 1.00 62.53 68 GLY A N 1
ATOM 501 C CA . GLY A 1 68 ? -2.920 -3.896 3.117 1.00 62.53 68 GLY A CA 1
ATOM 502 C C . GLY A 1 68 ? -2.745 -3.338 1.705 1.00 62.53 68 GLY A C 1
ATOM 503 O O . GLY A 1 68 ? -3.723 -3.247 0.958 1.00 62.53 68 GLY A O 1
ATOM 504 N N . HIS A 1 69 ? -1.517 -2.949 1.337 1.00 66.75 69 HIS A N 1
ATOM 505 C CA . HIS A 1 69 ? -1.232 -2.201 0.112 1.00 66.75 69 HIS A CA 1
ATOM 506 C C . HIS A 1 69 ? -2.089 -0.913 0.032 1.00 66.75 69 HIS A C 1
ATOM 508 O O . HIS A 1 69 ? -2.854 -0.617 0.947 1.00 66.75 69 HIS A O 1
ATOM 514 N N . THR A 1 70 ? -1.972 -0.075 -1.008 1.00 64.06 70 THR A N 1
ATOM 515 C CA . THR A 1 70 ? -2.610 1.275 -1.029 1.00 64.06 70 THR A CA 1
ATOM 516 C C . THR A 1 70 ? -4.109 1.277 -0.693 1.00 64.06 70 THR A C 1
ATOM 518 O O . THR A 1 70 ? -4.675 2.274 -0.250 1.00 64.06 70 THR A O 1
ATOM 521 N N . VAL A 1 71 ? -4.755 0.138 -0.899 1.00 67.25 71 VAL A N 1
ATOM 522 C CA . VAL A 1 71 ? -6.166 -0.106 -0.655 1.00 67.25 71 VAL A CA 1
ATOM 523 C C . VAL A 1 71 ? -6.493 -0.289 0.840 1.00 67.25 71 VAL A C 1
ATOM 525 O O . VAL A 1 71 ? -7.522 0.200 1.309 1.00 67.25 71 VAL A O 1
ATOM 528 N N . GLY A 1 72 ? -5.601 -0.896 1.628 1.00 69.44 72 GLY A N 1
ATOM 529 C CA . GLY A 1 72 ? -5.718 -0.975 3.089 1.00 69.44 72 GLY A CA 1
ATOM 530 C C . GLY A 1 72 ? -5.674 0.396 3.770 1.00 69.44 72 GLY A C 1
ATOM 531 O O . GLY A 1 72 ? -6.396 0.629 4.739 1.00 69.44 72 GLY A O 1
ATOM 532 N N . SER A 1 73 ? -4.931 1.350 3.200 1.00 72.69 73 SER A N 1
ATOM 533 C CA . SER A 1 73 ? -4.924 2.748 3.657 1.00 72.69 73 SER A CA 1
ATOM 534 C C . SER A 1 73 ? -6.281 3.433 3.454 1.00 72.69 73 SER A C 1
ATOM 536 O O . SER A 1 73 ? -6.764 4.126 4.350 1.00 72.69 73 SER A O 1
ATOM 538 N N . ALA A 1 74 ? -6.984 3.135 2.353 1.00 73.62 74 ALA A N 1
ATOM 539 C CA . ALA A 1 74 ? -8.352 3.614 2.143 1.00 73.62 74 ALA A CA 1
ATOM 540 C C . ALA A 1 74 ? -9.326 3.072 3.207 1.00 73.62 74 ALA A C 1
ATOM 542 O O . ALA A 1 74 ? -10.217 3.797 3.654 1.00 73.62 74 ALA A O 1
ATOM 543 N N . LYS A 1 75 ? -9.133 1.829 3.676 1.00 74.56 75 LYS A N 1
ATOM 544 C CA . LYS A 1 75 ? -9.875 1.302 4.834 1.00 74.56 75 LYS A CA 1
ATOM 545 C C . LYS A 1 75 ? -9.466 1.940 6.155 1.00 74.56 75 LYS A C 1
ATOM 547 O O . LYS A 1 75 ? -10.338 2.215 6.974 1.00 74.56 75 LYS A O 1
ATOM 552 N N . ALA A 1 76 ? -8.183 2.211 6.370 1.00 75.44 76 ALA A N 1
ATOM 553 C CA . ALA A 1 76 ? -7.704 2.865 7.585 1.00 75.44 76 ALA A CA 1
ATOM 554 C C . ALA A 1 76 ? -8.317 4.264 7.764 1.00 75.44 76 ALA A C 1
ATOM 556 O O . ALA A 1 76 ? -8.723 4.612 8.871 1.00 75.44 76 ALA A O 1
ATOM 557 N N . VAL A 1 77 ? -8.480 5.022 6.672 1.00 78.56 77 VAL A N 1
ATOM 558 C CA . VAL A 1 77 ? -9.178 6.321 6.675 1.00 78.56 77 VAL A CA 1
ATOM 559 C C . VAL A 1 77 ? -10.646 6.181 7.097 1.00 78.56 77 VAL A C 1
ATOM 561 O O . VAL A 1 77 ? -11.148 7.030 7.828 1.00 78.56 77 VAL A O 1
ATOM 564 N N . GLN A 1 78 ? -11.329 5.100 6.699 1.00 78.75 78 GLN A N 1
ATOM 565 C CA . GLN A 1 78 ? -12.710 4.824 7.126 1.00 78.75 78 GLN A CA 1
ATOM 566 C C . GLN A 1 78 ? -12.809 4.410 8.604 1.00 78.75 78 GLN A C 1
ATOM 568 O O . GLN A 1 78 ? -13.847 4.616 9.227 1.00 78.75 78 GLN A O 1
ATOM 573 N N . LEU A 1 79 ? -11.752 3.817 9.168 1.00 77.81 79 LEU A N 1
ATOM 574 C CA . LEU A 1 79 ? -11.707 3.381 10.568 1.00 77.81 79 LEU A CA 1
ATOM 575 C C . LEU A 1 79 ? -11.433 4.536 11.543 1.00 77.81 79 LEU A C 1
ATOM 577 O O . LEU A 1 79 ? -11.881 4.476 12.688 1.00 77.81 79 LEU A O 1
ATOM 581 N N . GLY A 1 80 ? -10.732 5.580 11.097 1.00 82.00 80 GLY A N 1
ATOM 582 C CA . GLY A 1 80 ? -10.535 6.808 11.860 1.00 82.00 80 GLY A CA 1
ATOM 583 C C . GLY A 1 80 ? -9.393 7.676 11.336 1.00 82.00 80 GLY A C 1
ATOM 584 O O . GLY A 1 80 ? -8.533 7.238 10.572 1.00 82.00 80 GLY A O 1
ATOM 585 N N . SER A 1 81 ? -9.364 8.935 11.781 1.00 81.69 81 SER A N 1
ATOM 586 C CA . SER A 1 81 ? -8.382 9.932 11.331 1.00 81.69 81 SER A CA 1
ATOM 587 C C . SER A 1 81 ? -6.940 9.546 11.673 1.00 81.69 81 SER A C 1
ATOM 589 O O . SER A 1 81 ? -6.054 9.680 10.833 1.00 81.69 81 SER A O 1
ATOM 591 N N . ILE A 1 82 ? -6.706 9.007 12.875 1.00 83.75 82 ILE A N 1
ATOM 592 C CA . ILE A 1 82 ? -5.373 8.569 13.322 1.00 83.75 82 ILE A CA 1
ATOM 593 C C . ILE A 1 82 ? -4.898 7.359 12.510 1.00 83.75 82 ILE A C 1
ATOM 595 O O . ILE A 1 82 ? -3.759 7.345 12.051 1.00 83.75 82 ILE A O 1
ATOM 599 N N . GLN A 1 83 ? -5.757 6.356 12.292 1.00 84.88 83 GLN A N 1
ATOM 600 C CA . GLN A 1 83 ? -5.375 5.178 11.508 1.00 84.88 83 GLN A CA 1
ATOM 601 C C . GLN A 1 83 ? -5.108 5.552 10.049 1.00 84.88 83 GLN A C 1
ATOM 603 O O . GLN A 1 83 ? -4.109 5.111 9.489 1.00 84.88 83 GLN A O 1
ATOM 608 N N . GLY A 1 84 ? -5.949 6.406 9.460 1.00 82.25 84 GLY A N 1
ATOM 609 C CA . GLY A 1 84 ? -5.756 6.927 8.108 1.00 82.25 84 GLY A CA 1
ATOM 610 C C . GLY A 1 84 ? -4.461 7.725 7.944 1.00 82.25 84 GLY A C 1
ATOM 611 O O . GLY A 1 84 ? -3.745 7.523 6.966 1.00 82.25 84 GLY A O 1
ATOM 612 N N . ALA A 1 85 ? -4.120 8.580 8.914 1.00 84.56 85 ALA A N 1
ATOM 613 C CA . ALA A 1 85 ? -2.872 9.347 8.901 1.00 84.56 85 ALA A CA 1
ATOM 614 C C . ALA A 1 85 ? -1.631 8.446 9.007 1.00 84.56 85 ALA A C 1
ATOM 616 O O . ALA A 1 85 ? -0.657 8.641 8.288 1.00 84.56 85 ALA A O 1
ATOM 617 N N . MET A 1 86 ? -1.659 7.430 9.871 1.00 86.31 86 MET A N 1
ATOM 618 C CA . MET A 1 86 ? -0.537 6.491 9.998 1.00 86.31 86 MET A CA 1
ATOM 619 C C . MET A 1 86 ? -0.409 5.580 8.774 1.00 86.31 86 MET A C 1
ATOM 621 O O . MET A 1 86 ? 0.701 5.311 8.312 1.00 86.31 86 MET A O 1
ATOM 625 N N . ALA A 1 87 ? -1.535 5.155 8.202 1.00 82.75 87 ALA A N 1
ATOM 626 C CA . ALA A 1 87 ? -1.542 4.336 7.001 1.00 82.75 87 ALA A CA 1
ATOM 627 C C . ALA A 1 87 ? -1.026 5.094 5.772 1.00 82.75 87 ALA A C 1
ATOM 629 O O . ALA A 1 87 ? -0.346 4.501 4.938 1.00 82.75 87 ALA A O 1
ATOM 630 N N . SER A 1 88 ? -1.324 6.390 5.627 1.00 80.81 88 SER A N 1
ATOM 631 C CA . SER A 1 88 ? -0.823 7.183 4.497 1.00 80.81 88 SER A CA 1
ATOM 632 C C . SER A 1 88 ? 0.693 7.379 4.561 1.00 80.81 88 SER A C 1
ATOM 634 O O . SER A 1 88 ? 1.365 7.169 3.553 1.00 80.81 88 SER A O 1
ATOM 636 N N . VAL A 1 89 ? 1.245 7.683 5.742 1.00 84.88 89 VAL A N 1
ATOM 637 C CA . VAL A 1 89 ? 2.700 7.806 5.950 1.00 84.88 89 VAL A CA 1
ATOM 638 C C . VAL A 1 89 ? 3.406 6.488 5.636 1.00 84.88 89 VAL A C 1
ATOM 640 O O . VAL A 1 89 ? 4.384 6.467 4.892 1.00 84.88 89 VAL A O 1
ATOM 643 N N . SER A 1 90 ? 2.878 5.376 6.144 1.00 82.44 90 SER A N 1
ATOM 644 C CA . SER A 1 90 ? 3.435 4.046 5.898 1.00 82.44 90 SER A CA 1
ATOM 645 C C . SER A 1 90 ? 3.462 3.681 4.409 1.00 82.44 90 SER A C 1
ATOM 647 O O . SER A 1 90 ? 4.494 3.243 3.900 1.00 82.44 90 SER A O 1
ATOM 649 N N . VAL A 1 91 ? 2.359 3.916 3.694 1.00 80.75 91 VAL A N 1
ATOM 650 C CA . VAL A 1 91 ? 2.256 3.623 2.259 1.00 80.75 91 VAL A CA 1
ATOM 651 C C . VAL A 1 91 ? 3.266 4.433 1.441 1.00 80.75 91 VAL A C 1
ATOM 653 O O . VAL A 1 91 ? 3.856 3.890 0.510 1.00 80.75 91 VAL A O 1
ATOM 656 N N . VAL A 1 92 ? 3.508 5.701 1.793 1.00 81.88 92 VAL A N 1
ATOM 657 C CA . VAL A 1 92 ? 4.507 6.542 1.109 1.00 81.88 92 VAL A CA 1
ATOM 658 C C . VAL A 1 92 ? 5.921 5.996 1.308 1.00 81.88 92 VAL A C 1
ATOM 660 O O . VAL A 1 92 ? 6.671 5.890 0.341 1.00 81.88 92 VAL A O 1
ATOM 663 N N . ILE A 1 93 ? 6.278 5.595 2.530 1.00 85.00 93 ILE A N 1
ATOM 664 C CA . ILE A 1 93 ? 7.610 5.050 2.835 1.00 85.00 93 ILE A CA 1
ATOM 665 C C . ILE A 1 93 ? 7.859 3.750 2.061 1.00 85.00 93 ILE A C 1
ATOM 667 O O . ILE A 1 93 ? 8.908 3.591 1.441 1.00 85.00 93 ILE A O 1
ATOM 671 N N . VAL A 1 94 ? 6.886 2.835 2.053 1.00 82.38 94 VAL A N 1
ATOM 672 C CA . VAL A 1 94 ? 6.997 1.562 1.321 1.00 82.38 94 VAL A CA 1
ATOM 673 C C . VAL A 1 94 ? 7.077 1.796 -0.187 1.00 82.38 94 VAL A C 1
ATOM 675 O O . VAL A 1 94 ? 7.866 1.143 -0.867 1.00 82.38 94 VAL A O 1
ATOM 678 N N . ALA A 1 95 ? 6.294 2.739 -0.715 1.00 77.88 95 ALA A N 1
ATOM 679 C CA . ALA A 1 95 ? 6.326 3.087 -2.130 1.00 77.88 95 ALA A CA 1
ATOM 680 C C . ALA A 1 95 ? 7.697 3.634 -2.553 1.00 77.88 95 ALA A C 1
ATOM 682 O O . ALA A 1 95 ? 8.225 3.187 -3.564 1.00 77.88 95 ALA A O 1
ATOM 683 N N . LEU A 1 96 ? 8.295 4.529 -1.760 1.00 82.69 96 LEU A N 1
ATOM 684 C CA . LEU A 1 96 ? 9.649 5.040 -2.007 1.00 82.69 96 LEU A CA 1
ATOM 685 C C . LEU A 1 96 ? 10.700 3.928 -1.943 1.00 82.69 96 LEU A C 1
ATOM 687 O O . LEU A 1 96 ? 11.582 3.861 -2.795 1.00 82.69 96 LEU A O 1
ATOM 691 N N . ALA A 1 97 ? 10.594 3.029 -0.962 1.00 84.38 97 ALA A N 1
ATOM 692 C CA . ALA A 1 97 ? 11.502 1.892 -0.858 1.00 84.38 97 ALA A CA 1
ATOM 693 C C . ALA A 1 97 ? 11.423 0.993 -2.103 1.00 84.38 97 ALA A C 1
ATOM 695 O O . ALA A 1 97 ? 12.457 0.603 -2.639 1.00 84.38 97 ALA A O 1
ATOM 696 N N . MET A 1 98 ? 10.216 0.708 -2.603 1.00 80.69 98 MET A N 1
ATOM 697 C CA . MET A 1 98 ? 10.028 -0.093 -3.817 1.00 80.69 98 MET A CA 1
ATOM 698 C C . MET A 1 98 ? 10.451 0.634 -5.092 1.00 80.69 98 MET A C 1
ATOM 700 O O . MET A 1 98 ? 10.999 -0.006 -5.981 1.00 80.69 98 MET A O 1
ATOM 704 N N . ASP A 1 99 ? 10.256 1.947 -5.176 1.00 81.38 99 ASP A N 1
ATOM 705 C CA . ASP A 1 99 ? 10.702 2.747 -6.322 1.00 81.38 99 ASP A CA 1
ATOM 706 C C . ASP A 1 99 ? 12.227 2.725 -6.486 1.00 81.38 99 ASP A C 1
ATOM 708 O O . ASP A 1 99 ? 12.726 2.734 -7.603 1.00 81.38 99 ASP A O 1
ATOM 712 N N . ILE A 1 100 ? 12.977 2.608 -5.386 1.00 84.44 100 ILE A N 1
ATOM 713 C CA . ILE A 1 100 ? 14.434 2.417 -5.421 1.00 84.44 100 ILE A CA 1
ATOM 714 C C . ILE A 1 100 ? 14.783 0.950 -5.697 1.00 84.44 100 ILE A C 1
ATOM 716 O O . ILE A 1 100 ? 15.671 0.653 -6.495 1.00 84.44 100 ILE A O 1
ATOM 720 N N . LEU A 1 101 ? 14.090 0.018 -5.043 1.00 84.19 101 LEU A N 1
ATOM 721 C CA . LEU A 1 101 ? 14.433 -1.401 -5.079 1.00 84.19 101 LEU A CA 1
ATOM 722 C C . LEU A 1 101 ? 14.143 -2.036 -6.450 1.00 84.19 101 LEU A C 1
ATOM 724 O O . LEU A 1 101 ? 14.991 -2.740 -6.992 1.00 84.19 101 LEU A O 1
ATOM 728 N N . VAL A 1 102 ? 12.983 -1.758 -7.046 1.00 81.19 102 VAL A N 1
ATOM 729 C CA . VAL A 1 102 ? 12.546 -2.329 -8.333 1.00 81.19 102 VAL A CA 1
ATOM 730 C C . VAL A 1 102 ? 13.519 -2.050 -9.489 1.00 81.19 102 VAL A C 1
ATOM 732 O O . VAL A 1 102 ? 13.906 -3.015 -10.147 1.00 81.19 102 VAL A O 1
ATOM 735 N N . PRO A 1 103 ? 13.973 -0.810 -9.767 1.00 79.94 103 PRO A N 1
ATOM 736 C CA . PRO A 1 103 ? 14.933 -0.565 -10.843 1.00 79.94 103 PRO A CA 1
ATOM 737 C C . PRO A 1 103 ? 16.312 -1.175 -10.563 1.00 79.94 103 PRO A C 1
ATOM 739 O O . PRO A 1 103 ? 16.998 -1.551 -11.511 1.00 79.94 103 PRO A O 1
ATOM 742 N N . ILE A 1 104 ? 16.724 -1.313 -9.297 1.00 84.38 104 ILE A N 1
ATOM 743 C CA . ILE A 1 104 ? 17.971 -2.012 -8.939 1.00 84.38 104 ILE A CA 1
ATOM 744 C C . ILE A 1 104 ? 17.851 -3.500 -9.270 1.00 84.38 104 ILE A C 1
ATOM 746 O O . ILE A 1 104 ? 18.727 -4.046 -9.936 1.00 84.38 104 ILE A O 1
ATOM 750 N N . TYR A 1 105 ? 16.755 -4.145 -8.864 1.00 83.56 105 TYR A N 1
ATOM 751 C CA . TYR A 1 105 ? 16.495 -5.544 -9.211 1.00 83.56 105 TYR A CA 1
ATOM 752 C C . TYR A 1 105 ? 16.385 -5.745 -10.721 1.00 83.56 105 TYR A C 1
ATOM 754 O O . TYR A 1 105 ? 16.966 -6.692 -11.244 1.00 83.56 105 TYR A O 1
ATOM 762 N N . ALA A 1 106 ? 15.698 -4.841 -11.422 1.00 79.31 106 ALA A N 1
ATOM 763 C CA . ALA A 1 106 ? 15.583 -4.888 -12.873 1.00 79.31 106 ALA A CA 1
ATOM 764 C C . ALA A 1 106 ? 16.952 -4.795 -13.560 1.00 79.31 106 ALA A C 1
ATOM 766 O O . ALA A 1 106 ? 17.163 -5.491 -14.533 1.00 79.31 106 ALA A O 1
ATOM 767 N N . ARG A 1 107 ? 17.901 -4.002 -13.048 1.00 79.88 107 ARG A N 1
ATOM 768 C CA . ARG A 1 107 ? 19.270 -3.934 -13.600 1.00 79.88 107 ARG A CA 1
ATOM 769 C C . ARG A 1 107 ? 20.165 -5.116 -13.231 1.00 79.88 107 ARG A C 1
ATOM 771 O O . ARG A 1 107 ? 21.194 -5.307 -13.864 1.00 79.88 107 ARG A O 1
ATOM 778 N N . LEU A 1 108 ? 19.852 -5.829 -12.150 1.00 80.75 108 LEU A N 1
ATOM 779 C CA . LEU A 1 108 ? 20.665 -6.949 -11.670 1.00 80.75 108 LEU A CA 1
ATOM 780 C C . LEU A 1 108 ? 20.270 -8.276 -12.334 1.00 80.75 108 LEU A C 1
ATOM 782 O O . LEU A 1 108 ? 21.125 -9.135 -12.525 1.00 80.75 108 LEU A O 1
ATOM 786 N N . PHE A 1 109 ? 18.984 -8.452 -12.645 1.00 73.56 109 PHE A N 1
ATOM 787 C CA . PHE A 1 109 ? 18.427 -9.699 -13.183 1.00 73.56 109 PHE A CA 1
ATOM 788 C C . PHE A 1 109 ? 18.054 -9.646 -14.672 1.00 73.56 109 PHE A C 1
ATOM 790 O O . PHE A 1 109 ? 17.750 -10.697 -15.238 1.00 73.56 109 PHE A O 1
ATOM 797 N N . LEU A 1 110 ? 18.050 -8.463 -15.289 1.00 62.75 110 LEU A N 1
ATOM 798 C CA . LEU A 1 110 ? 17.680 -8.212 -16.686 1.00 62.75 110 LEU A CA 1
ATOM 799 C C . LEU A 1 110 ? 18.849 -7.512 -17.389 1.00 62.75 110 LEU A C 1
ATOM 801 O O . LEU A 1 110 ? 19.158 -7.919 -18.529 1.00 62.75 110 LEU A O 1
#

Mean predicted aligned error: 8.67 Å

Sequence (110 aa):
MQQCYLKPLQRAVAMPIAKSIGGDPAVTAMVCIINAVIIYALAEFLIKFFKLKEISKVGLGLGLGTSGHTVGSAKAVQLGSIQGAMASVSVVIVALAMDILVPIYARLFL

InterPro domains:
  IPR007300 CidB/LrgB family [PF04172] (11-107)
  IPR007300 CidB/LrgB family [PTHR30249] (12-102)

Organism: NCBI:txid1460385

Foldseek 3Di:
DPPPPPDQVQLVLVLVVCVVVVHDSVVVSVVVVVVLVVLLVVLVVVCVVVVCVVDDLLCQLLCLLQPSASNSLVVLVVVHDNSNVNSVVNVVVVSVVCSVVVVVVVVVPD

pLDDT: mean 74.33, std 11.19, range [31.62, 86.31]

Secondary structure (DSSP, 8-state):
--SS--S-HHHHHHHHHHHHTT--HHHHHHHHHHHHHHHHHHHHHHHHHTTGGGS-HHHHHHHHHHTSHHHHHHHHHHH-HHHHHHHHHHHHHHHHHHHHHHHHHHHHH-